Protein AF-A0A0J1GJ59-F1 (afdb_monomer_lite)

Radius of gyration: 20.46 Å; chains: 1; bounding box: 32×36×70 Å

Sequence (74 aa):
MSKLSSTQASTQASKPTLRQLLKSVFGALFGVQSDQHRQADFSQSRVWPYIVVGIAAIALFVAILIVISQWVSR

Structure (mmCIF, N/CA/C/O backbone):
data_AF-A0A0J1GJ59-F1
#
_entry.id   AF-A0A0J1GJ59-F1
#
loop_
_atom_site.group_PDB
_atom_site.id
_atom_site.type_symbol
_atom_site.label_atom_id
_atom_site.label_alt_id
_atom_site.label_comp_id
_atom_site.label_asym_id
_atom_site.label_entity_id
_atom_site.label_seq_id
_atom_site.pdbx_PDB_ins_code
_atom_site.Cartn_x
_atom_site.Cartn_y
_atom_site.Cartn_z
_atom_site.occupancy
_atom_site.B_iso_or_equiv
_atom_site.auth_seq_id
_atom_site.auth_comp_id
_atom_site.auth_asym_id
_atom_site.auth_atom_id
_atom_site.pdbx_PDB_model_num
ATOM 1 N N . MET A 1 1 ? -12.009 16.730 48.705 1.00 53.09 1 MET A N 1
ATOM 2 C CA . MET A 1 1 ? -12.911 15.612 48.327 1.00 53.09 1 MET A CA 1
ATOM 3 C C . MET A 1 1 ? -14.061 16.225 47.539 1.00 53.09 1 MET A C 1
ATOM 5 O O . MET A 1 1 ? -14.674 17.126 48.070 1.00 53.09 1 MET A O 1
ATOM 9 N N . SER A 1 2 ? -14.355 15.908 46.281 1.00 47.91 2 SER A N 1
ATOM 10 C CA . SER A 1 2 ? -14.168 14.674 45.521 1.00 47.91 2 SER A CA 1
ATOM 11 C C . SER A 1 2 ? -14.219 14.971 44.005 1.00 47.91 2 SER A C 1
ATOM 13 O O . SER A 1 2 ? -15.072 15.726 43.569 1.00 47.91 2 SER A O 1
ATOM 15 N N . LYS A 1 3 ? -13.269 14.385 43.258 1.00 49.44 3 LYS A N 1
ATOM 16 C CA . LYS A 1 3 ? -13.413 13.733 41.934 1.00 49.44 3 LYS A CA 1
ATOM 17 C C . LYS A 1 3 ? -14.133 14.515 40.806 1.00 49.44 3 LYS A C 1
ATOM 19 O O . LYS A 1 3 ? -15.320 14.7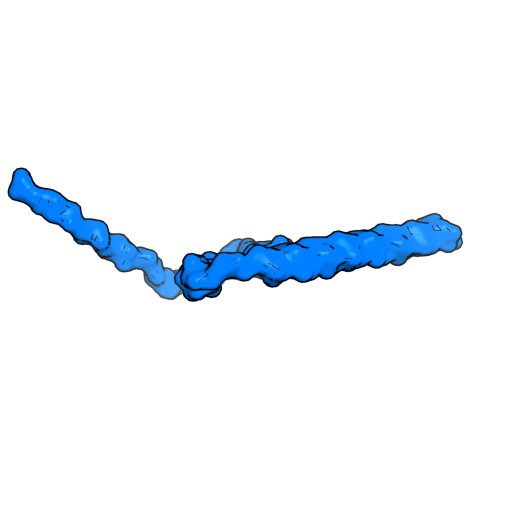76 40.869 1.00 49.44 3 LYS A O 1
ATOM 24 N N . LEU A 1 4 ? -13.387 14.931 39.774 1.00 61.62 4 LEU A N 1
ATOM 25 C CA . LEU A 1 4 ? -13.270 14.247 38.462 1.00 61.62 4 LEU A CA 1
ATOM 26 C C . LEU A 1 4 ? -14.571 14.224 37.645 1.00 61.62 4 LEU A C 1
ATOM 28 O O . LEU A 1 4 ? -15.459 13.442 37.958 1.00 61.62 4 LEU A O 1
ATOM 32 N N . SER A 1 5 ? -14.608 15.005 36.558 1.00 52.44 5 SER A N 1
ATOM 33 C CA . SER A 1 5 ? -15.339 14.738 35.299 1.00 52.44 5 SER A CA 1
ATOM 34 C C . SER A 1 5 ? -14.929 15.805 34.262 1.00 52.44 5 SER A C 1
ATOM 36 O O . SER A 1 5 ? -15.595 16.814 34.088 1.00 52.44 5 SER A O 1
ATOM 38 N N . SER A 1 6 ? -13.706 15.798 33.727 1.00 58.34 6 SER A N 1
ATOM 39 C CA . SER A 1 6 ? -13.429 15.194 32.413 1.00 58.34 6 SER A CA 1
ATOM 40 C C . SER A 1 6 ? -14.608 15.273 31.434 1.00 58.34 6 SER A C 1
ATOM 42 O O . SER A 1 6 ? -15.301 14.288 31.204 1.00 58.34 6 SER A O 1
ATOM 44 N N . THR A 1 7 ? -14.824 16.424 30.804 1.00 51.84 7 THR A N 1
ATOM 45 C CA . THR A 1 7 ? -15.417 16.457 29.459 1.00 51.84 7 THR A CA 1
ATOM 46 C C . THR A 1 7 ? -14.769 17.595 28.685 1.00 51.84 7 THR A C 1
ATOM 48 O O . THR A 1 7 ? -15.332 18.665 28.481 1.00 51.84 7 THR A O 1
ATOM 51 N N . GLN A 1 8 ? -13.522 17.347 28.275 1.00 44.41 8 GLN A N 1
ATOM 52 C CA . GLN A 1 8 ? -12.958 17.969 27.084 1.00 44.41 8 GLN A CA 1
ATOM 53 C C . GLN A 1 8 ? -13.863 17.610 25.900 1.00 44.41 8 GLN A C 1
ATOM 55 O O . GLN A 1 8 ? -13.661 16.611 25.218 1.00 44.41 8 GLN A O 1
ATOM 60 N N . ALA A 1 9 ? -14.876 18.437 25.664 1.00 48.44 9 ALA A N 1
ATOM 61 C CA . ALA A 1 9 ? -15.514 18.575 24.368 1.00 48.44 9 ALA A CA 1
ATOM 62 C C . ALA A 1 9 ? -14.647 19.520 23.519 1.00 48.44 9 ALA A C 1
ATOM 64 O O . ALA A 1 9 ? -14.971 20.682 23.307 1.00 48.44 9 ALA A O 1
ATOM 65 N N . SER A 1 10 ? -13.488 19.033 23.083 1.00 47.56 10 SER A N 1
ATOM 66 C CA . SER A 1 10 ? -12.710 19.632 21.995 1.00 47.56 10 SER A CA 1
ATOM 67 C C . SER A 1 10 ? -12.897 18.718 20.784 1.00 47.56 10 SER A C 1
ATOM 69 O O . SER A 1 10 ? -12.558 17.543 20.851 1.00 47.56 10 SER A O 1
ATOM 71 N N . THR A 1 11 ? -13.386 19.166 19.630 1.00 50.81 11 THR A N 1
ATOM 72 C CA . THR A 1 11 ? -12.694 20.183 18.834 1.00 50.81 11 THR A CA 1
ATOM 73 C C . THR A 1 11 ? -13.640 20.803 17.804 1.00 50.81 11 THR A C 1
ATOM 75 O O . THR A 1 11 ? -14.361 20.105 17.096 1.00 50.81 11 THR A O 1
ATOM 78 N N . GLN A 1 12 ? -13.590 22.132 17.728 1.00 49.41 12 GLN A N 1
ATOM 79 C CA . GLN A 1 12 ? -14.171 22.986 16.699 1.00 49.41 12 GLN A CA 1
ATOM 80 C C . GLN A 1 12 ? -13.921 22.478 15.273 1.00 49.41 12 GLN A C 1
ATOM 82 O O . GLN A 1 12 ? -12.823 22.042 14.927 1.00 49.41 12 GLN A O 1
ATOM 87 N N . ALA A 1 13 ? -14.925 22.659 14.416 1.00 58.41 13 ALA A N 1
ATOM 88 C CA . ALA A 1 13 ? -14.806 22.615 12.966 1.00 58.41 13 ALA A CA 1
ATOM 89 C C . ALA A 1 13 ? -13.940 23.786 12.459 1.00 58.41 13 ALA A C 1
ATOM 91 O O . ALA A 1 13 ? -14.432 24.769 11.909 1.00 58.41 13 ALA A O 1
ATOM 92 N N . SER A 1 14 ? -12.628 23.711 12.669 1.00 64.44 14 SER A N 1
ATOM 93 C CA . SER A 1 14 ? -11.671 24.537 11.939 1.00 64.44 14 SER A CA 1
ATOM 94 C C . SER A 1 14 ? -11.447 23.895 10.575 1.00 64.44 14 SER A C 1
ATOM 96 O O . SER A 1 14 ? -11.158 22.702 10.492 1.00 64.44 14 SER A O 1
ATOM 98 N N . LYS A 1 15 ? -11.611 24.681 9.503 1.00 67.50 15 LYS A N 1
ATOM 99 C CA . LYS A 1 15 ? -11.414 24.248 8.113 1.00 67.50 15 LYS A CA 1
ATOM 100 C C . LYS A 1 15 ? -10.110 23.442 8.026 1.00 67.50 15 LYS A C 1
ATOM 102 O O . LYS A 1 15 ? -9.070 23.982 8.419 1.00 67.50 15 LYS A O 1
ATOM 107 N N . PRO A 1 16 ? -10.153 22.173 7.579 1.00 66.06 16 PRO A N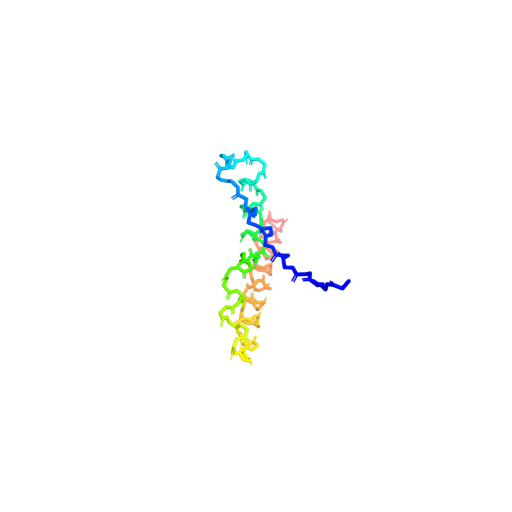 1
ATOM 108 C CA . PRO A 1 16 ? -8.977 21.324 7.597 1.00 66.06 16 PRO A CA 1
ATOM 109 C C . PRO A 1 16 ? -7.889 22.016 6.792 1.00 66.06 16 PRO A C 1
ATOM 111 O O . PRO A 1 16 ? -8.089 22.432 5.648 1.00 66.06 16 PRO A O 1
ATOM 114 N N . THR A 1 17 ? -6.739 22.205 7.423 1.00 82.06 17 THR A N 1
ATOM 115 C CA . THR A 1 17 ? -5.592 22.784 6.729 1.00 82.06 17 THR A CA 1
ATOM 116 C C . THR A 1 17 ? -5.158 21.823 5.624 1.00 82.06 17 THR A C 1
ATOM 118 O O . THR A 1 17 ? -5.282 20.607 5.769 1.00 82.06 17 THR A O 1
ATOM 121 N N . LEU A 1 18 ? -4.601 22.336 4.520 1.00 83.81 18 LEU A N 1
ATOM 122 C CA . LEU A 1 18 ? -4.122 21.501 3.402 1.00 83.81 18 LEU A CA 1
ATOM 123 C C . LEU A 1 18 ? -3.199 20.362 3.869 1.00 83.81 18 LEU A C 1
ATOM 125 O O . LEU A 1 18 ? -3.209 19.266 3.318 1.00 83.81 18 LEU A O 1
ATOM 129 N N . ARG A 1 19 ? -2.451 20.602 4.949 1.00 73.81 19 ARG A N 1
ATOM 130 C CA . ARG A 1 19 ? -1.583 19.612 5.592 1.00 73.81 19 ARG A CA 1
ATOM 131 C C . ARG A 1 19 ? -2.352 18.478 6.283 1.00 73.81 19 ARG A C 1
ATOM 133 O O . ARG A 1 19 ? -1.906 17.339 6.217 1.00 73.81 19 ARG A O 1
ATOM 140 N N . GLN A 1 20 ? -3.498 18.748 6.909 1.00 74.00 20 GLN A N 1
ATOM 141 C CA . GLN A 1 20 ? -4.383 17.705 7.450 1.00 74.00 20 GLN A CA 1
ATOM 142 C C . GLN A 1 20 ? -5.064 16.914 6.336 1.00 74.00 20 GLN A C 1
ATOM 144 O O . GLN A 1 20 ? -5.198 15.700 6.458 1.00 74.00 20 GLN A O 1
ATOM 149 N N . LEU A 1 21 ? -5.419 17.581 5.236 1.00 73.81 21 LEU A N 1
ATOM 150 C CA . LEU A 1 21 ? -5.962 16.918 4.054 1.00 73.81 21 LEU A CA 1
ATOM 151 C C . LEU A 1 21 ? -4.947 15.927 3.472 1.00 73.81 21 LEU A C 1
ATOM 153 O O . LEU A 1 21 ? -5.259 14.753 3.321 1.00 73.81 21 LEU A O 1
ATOM 157 N N . LEU A 1 22 ? -3.704 16.362 3.247 1.00 80.38 22 LEU A N 1
ATOM 158 C CA . LEU A 1 22 ? -2.626 15.486 2.781 1.00 80.38 22 LEU A CA 1
ATOM 159 C C . LEU A 1 22 ? -2.369 14.337 3.757 1.00 80.38 22 LEU A C 1
ATOM 161 O O . LEU A 1 22 ? -2.262 13.193 3.340 1.00 80.38 22 LEU A O 1
ATOM 165 N N . LYS A 1 23 ? -2.321 14.612 5.063 1.00 70.75 23 LYS A N 1
ATOM 166 C CA . LYS A 1 23 ? -2.094 13.585 6.088 1.00 70.75 23 LYS A CA 1
ATOM 167 C C . LYS A 1 23 ? -3.223 12.549 6.146 1.00 70.75 23 LYS A C 1
ATOM 169 O O . LYS A 1 23 ? -2.945 11.370 6.329 1.00 70.75 23 LYS A O 1
ATOM 174 N N . SER A 1 24 ? -4.471 12.967 5.940 1.00 66.81 24 SER A N 1
ATOM 175 C CA . SER A 1 24 ? -5.620 12.067 5.797 1.00 66.81 24 SER A CA 1
ATOM 176 C C . SER A 1 24 ? -5.544 11.252 4.508 1.00 66.81 24 SER A C 1
ATOM 178 O O . SER A 1 24 ? -5.867 10.071 4.513 1.00 66.81 24 SER A O 1
ATOM 180 N N . VAL A 1 25 ? -5.096 11.864 3.414 1.00 69.69 25 VAL A N 1
ATOM 181 C CA . VAL A 1 25 ? -4.934 11.194 2.121 1.00 69.69 25 VAL A CA 1
ATOM 182 C C . VAL A 1 25 ? -3.815 10.155 2.196 1.00 69.69 25 VAL A C 1
ATOM 184 O O . VAL A 1 25 ? -4.020 9.024 1.785 1.00 69.69 25 VAL A O 1
ATOM 187 N N . PHE A 1 26 ? -2.678 10.465 2.818 1.00 69.50 26 PHE A N 1
ATOM 188 C CA . PHE A 1 26 ? -1.600 9.498 3.039 1.00 69.50 26 PHE A CA 1
ATOM 189 C C . PHE A 1 26 ? -1.973 8.406 4.049 1.00 69.50 26 PHE A C 1
ATOM 191 O O . PHE A 1 26 ? -1.684 7.240 3.809 1.00 69.50 26 PHE A O 1
ATOM 198 N N . GLY A 1 27 ? -2.665 8.742 5.141 1.00 70.62 27 GLY A N 1
ATOM 199 C CA . GLY A 1 27 ? -3.196 7.741 6.073 1.00 70.62 27 GLY A CA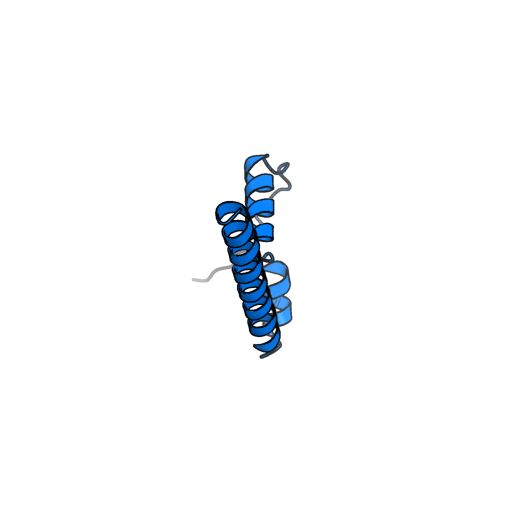 1
ATOM 200 C C . GLY A 1 27 ? -4.161 6.770 5.388 1.00 70.62 27 GLY A C 1
ATOM 201 O O . GLY A 1 27 ? -4.065 5.564 5.593 1.00 70.62 27 GLY A O 1
ATOM 202 N N . ALA A 1 28 ? -5.007 7.280 4.490 1.00 62.59 28 ALA A N 1
ATOM 203 C CA . ALA A 1 28 ? -5.883 6.470 3.650 1.00 62.59 28 ALA A CA 1
ATOM 204 C C . ALA A 1 28 ? -5.120 5.650 2.590 1.00 62.59 28 ALA A C 1
ATOM 206 O O . ALA A 1 28 ? -5.512 4.524 2.306 1.00 62.59 28 ALA A O 1
ATOM 207 N N . LEU A 1 29 ? -4.016 6.165 2.040 1.00 65.69 29 LEU A N 1
ATOM 208 C CA . LEU A 1 29 ? -3.195 5.456 1.047 1.00 65.69 29 LEU A CA 1
ATOM 209 C C . LEU A 1 29 ? -2.406 4.281 1.641 1.00 65.69 29 LEU A C 1
ATOM 211 O O . LEU A 1 29 ? -2.140 3.311 0.939 1.00 65.69 29 LEU A O 1
ATOM 215 N N . PHE A 1 30 ? -2.062 4.345 2.927 1.00 68.50 30 PHE A N 1
ATOM 216 C CA . PHE A 1 30 ? -1.321 3.293 3.631 1.00 68.50 30 PHE A CA 1
ATOM 217 C C . PHE A 1 30 ? -2.201 2.429 4.552 1.00 68.50 30 PHE A C 1
ATOM 219 O O . PHE A 1 30 ? -1.685 1.631 5.331 1.00 68.50 30 PHE A O 1
ATOM 226 N N . GLY A 1 31 ? -3.529 2.546 4.441 1.00 65.81 31 GLY A N 1
ATOM 227 C CA . GLY A 1 31 ? -4.475 1.617 5.068 1.00 65.81 31 GLY A CA 1
ATOM 228 C C . GLY A 1 31 ? -4.907 1.961 6.495 1.00 65.81 31 GLY A C 1
ATOM 229 O O . GLY A 1 31 ? -5.510 1.127 7.165 1.00 65.81 31 GLY A O 1
ATOM 230 N N . VAL A 1 32 ? -4.657 3.179 6.975 1.00 65.38 32 VAL A N 1
ATOM 231 C CA . VAL A 1 32 ? -5.159 3.629 8.279 1.00 65.38 32 VAL A CA 1
ATOM 232 C C . VAL A 1 32 ? -6.525 4.265 8.084 1.00 65.38 32 VAL A C 1
ATOM 234 O O . VAL A 1 32 ? -6.682 5.474 7.903 1.00 65.38 32 VAL A O 1
ATOM 237 N N . GLN A 1 33 ? -7.540 3.410 8.123 1.00 59.25 33 GLN A N 1
ATOM 238 C CA . GLN A 1 33 ? -8.901 3.853 8.352 1.00 59.25 33 GLN A CA 1
ATOM 239 C C . GLN A 1 33 ? -8.961 4.488 9.751 1.00 59.25 33 GLN A C 1
ATOM 241 O O . GLN A 1 33 ? -8.558 3.873 10.737 1.00 59.25 33 GLN A O 1
ATOM 246 N N . SER A 1 34 ? -9.418 5.744 9.811 1.00 61.34 34 SER A N 1
ATOM 247 C CA . SER A 1 34 ? -9.596 6.509 11.051 1.00 61.34 34 SER A CA 1
ATOM 248 C C . SER A 1 34 ? -10.325 5.672 12.108 1.00 61.34 34 SER A C 1
ATOM 250 O O . SER A 1 34 ? -11.330 5.022 11.805 1.00 61.34 34 SER A O 1
ATOM 252 N N . ASP A 1 35 ? -9.837 5.739 13.349 1.00 54.00 35 ASP A N 1
ATOM 253 C CA . ASP A 1 35 ? -10.267 5.004 14.552 1.00 54.00 35 ASP A CA 1
ATOM 254 C C . ASP A 1 35 ? -11.778 5.050 14.868 1.00 54.00 35 ASP A C 1
ATOM 256 O O . ASP A 1 35 ? -12.268 4.389 15.786 1.00 54.00 35 ASP A O 1
ATOM 260 N N . GLN A 1 36 ? -12.532 5.832 14.104 1.00 55.16 36 GLN A N 1
ATOM 261 C CA . GLN A 1 36 ? -13.971 6.009 14.202 1.00 55.16 36 GLN A CA 1
ATOM 262 C C . GLN A 1 36 ? -14.760 4.725 13.896 1.00 55.16 36 GLN A C 1
ATOM 264 O O . GLN A 1 36 ? -15.807 4.517 14.499 1.00 55.16 36 GLN A O 1
ATOM 269 N N . HIS A 1 37 ? -14.229 3.826 13.056 1.00 54.34 37 HIS A N 1
ATOM 270 C CA . HIS A 1 37 ? -14.814 2.492 12.826 1.00 54.34 37 HIS A CA 1
ATOM 271 C C . HIS A 1 37 ? -14.255 1.415 13.772 1.00 54.34 37 HIS A C 1
ATOM 273 O O . HIS A 1 37 ? -14.926 0.428 14.059 1.00 54.34 37 HIS A O 1
ATOM 279 N N . ARG A 1 38 ? -13.070 1.648 14.355 1.00 53.41 38 ARG A N 1
ATOM 280 C CA . ARG A 1 38 ? -12.417 0.737 15.313 1.00 53.41 38 ARG A CA 1
ATOM 281 C C . ARG A 1 38 ? -13.291 0.513 16.546 1.00 53.41 38 ARG A C 1
ATOM 283 O O . ARG A 1 38 ? -13.425 -0.606 17.011 1.00 53.41 38 ARG A O 1
ATOM 290 N N . GLN A 1 39 ? -13.940 1.567 17.041 1.00 53.53 39 GLN A N 1
ATOM 291 C CA . GLN A 1 39 ? -14.776 1.525 18.249 1.00 53.53 39 GLN A CA 1
ATOM 292 C C . GLN A 1 39 ? -16.066 0.704 18.095 1.00 53.53 39 GLN A C 1
ATOM 294 O O . GLN A 1 39 ? -16.553 0.170 19.087 1.00 53.53 39 GLN A O 1
ATOM 299 N N . ALA A 1 40 ? -16.573 0.541 16.870 1.00 55.59 40 ALA A N 1
ATOM 300 C CA . ALA A 1 40 ? -17.694 -0.354 16.580 1.00 55.59 40 ALA A CA 1
ATOM 301 C C . ALA A 1 40 ? -17.225 -1.812 16.392 1.00 55.59 40 ALA A C 1
ATOM 303 O O . ALA A 1 40 ? -17.847 -2.737 16.919 1.00 55.59 40 ALA A O 1
ATOM 304 N N . ASP A 1 41 ? -16.078 -2.012 15.735 1.00 53.34 41 ASP A N 1
ATOM 305 C CA . ASP A 1 41 ? -15.495 -3.337 15.478 1.00 53.34 41 ASP A CA 1
ATOM 306 C C . ASP A 1 41 ? -14.791 -3.951 16.697 1.00 53.34 41 ASP A C 1
ATOM 308 O O . ASP A 1 41 ? -14.605 -5.164 16.759 1.00 53.34 41 ASP A O 1
ATOM 312 N N . PHE A 1 42 ? -14.485 -3.163 17.731 1.00 56.06 42 PHE A N 1
ATOM 313 C CA . PHE A 1 42 ? -13.963 -3.669 19.006 1.00 56.06 42 PHE A CA 1
ATOM 314 C C . PHE A 1 42 ? -14.945 -4.534 19.801 1.00 56.06 42 PHE A C 1
ATOM 316 O O . PHE A 1 42 ? -14.554 -5.147 20.793 1.00 56.06 42 PHE A O 1
ATOM 323 N N . SER A 1 43 ? -16.192 -4.640 19.344 1.00 55.44 43 SER A N 1
ATOM 324 C CA . SER A 1 43 ? -17.152 -5.617 19.859 1.00 55.44 43 SER A CA 1
ATOM 325 C C . SER A 1 43 ? -17.046 -6.988 19.168 1.00 55.44 43 SER A C 1
ATOM 327 O O . SER A 1 43 ? -17.685 -7.940 19.612 1.00 55.44 43 SER A O 1
ATOM 329 N N . GLN A 1 44 ? -16.255 -7.134 18.095 1.00 56.69 44 GLN A N 1
ATOM 330 C CA . GLN A 1 44 ? -16.144 -8.372 17.315 1.00 56.69 44 GLN A CA 1
ATOM 331 C C . GLN A 1 44 ? -14.680 -8.827 17.175 1.00 56.69 44 GLN A C 1
ATOM 333 O O . GLN A 1 44 ? -13.859 -8.185 16.534 1.00 56.69 44 GLN A O 1
ATOM 338 N N . SER A 1 45 ? -14.354 -10.002 17.726 1.00 55.88 45 SER A N 1
ATOM 339 C CA . SER A 1 45 ? -13.022 -10.650 17.698 1.00 55.88 45 SER A CA 1
ATOM 340 C C . SER A 1 45 ? -12.579 -11.171 16.312 1.00 55.88 45 SER A C 1
ATOM 342 O O . SER A 1 45 ? -12.042 -12.272 16.192 1.00 55.88 45 SER A O 1
ATOM 344 N N . ARG A 1 46 ? -12.835 -10.444 15.221 1.00 63.91 46 ARG A N 1
ATOM 345 C CA . ARG A 1 46 ? -12.587 -10.942 13.860 1.00 63.91 46 ARG A CA 1
ATOM 346 C C . ARG A 1 46 ? -11.257 -10.409 13.328 1.00 63.91 46 ARG A C 1
ATOM 348 O O . ARG A 1 46 ? -11.169 -9.299 12.828 1.00 63.91 46 ARG A O 1
ATOM 355 N N . VAL A 1 47 ? -10.226 -11.252 13.409 1.00 68.69 47 VAL A N 1
ATOM 356 C CA . VAL A 1 47 ? -8.864 -11.019 12.870 1.00 68.69 47 VAL A CA 1
ATOM 357 C C . VAL A 1 47 ? -8.827 -11.071 11.330 1.00 68.69 47 VAL A C 1
ATOM 359 O O . VAL A 1 47 ? -7.959 -10.487 10.687 1.00 68.69 47 VAL A O 1
ATOM 362 N N . TRP A 1 48 ? -9.808 -11.741 10.729 1.00 74.69 48 TRP A N 1
ATOM 363 C CA . TRP A 1 48 ? -9.949 -11.959 9.286 1.00 74.69 48 TRP A CA 1
ATOM 364 C C . TRP A 1 48 ? -9.777 -10.723 8.374 1.00 74.69 48 TRP A C 1
ATOM 366 O O . TRP A 1 48 ? -9.000 -10.824 7.424 1.00 74.69 48 TRP A O 1
ATOM 376 N N . PRO A 1 49 ? -10.427 -9.564 8.612 1.00 74.06 49 PRO A N 1
ATOM 377 C CA . PRO A 1 49 ? -10.269 -8.379 7.762 1.00 74.06 49 PRO A CA 1
ATOM 378 C C . PRO A 1 49 ? -8.817 -7.887 7.661 1.00 74.06 49 PRO A C 1
ATOM 380 O O . PRO A 1 49 ? -8.373 -7.522 6.575 1.00 74.06 49 PRO A O 1
ATOM 383 N N . TYR A 1 50 ? -8.043 -7.952 8.747 1.00 73.38 50 TYR A N 1
ATOM 384 C CA . TYR A 1 50 ? -6.636 -7.537 8.741 1.00 73.38 50 TYR A CA 1
ATOM 385 C C . TYR A 1 50 ? -5.758 -8.466 7.898 1.00 73.38 50 TYR A C 1
ATOM 387 O O . TYR A 1 50 ? -4.864 -8.003 7.192 1.00 73.38 50 TYR A O 1
ATOM 395 N N . ILE A 1 51 ? -6.039 -9.771 7.927 1.00 79.88 51 ILE A N 1
ATOM 396 C CA . ILE A 1 51 ? -5.309 -10.766 7.131 1.00 79.88 51 ILE A CA 1
ATOM 397 C C . ILE A 1 51 ? -5.589 -10.563 5.639 1.00 79.88 51 ILE A C 1
ATOM 399 O O . ILE A 1 51 ? -4.659 -10.554 4.836 1.00 79.88 51 ILE A O 1
ATOM 403 N N . VAL A 1 52 ? -6.853 -10.350 5.266 1.00 79.88 52 VAL A N 1
ATOM 404 C CA . VAL A 1 52 ? -7.249 -10.132 3.866 1.00 79.88 52 VAL A CA 1
ATOM 405 C C . VAL A 1 52 ? -6.607 -8.863 3.301 1.00 79.88 52 VAL A C 1
ATOM 407 O O . VAL A 1 52 ? -6.035 -8.905 2.212 1.00 79.88 52 VAL A O 1
ATOM 410 N N . VAL A 1 53 ? -6.632 -7.757 4.053 1.00 81.81 53 VAL A N 1
ATOM 411 C CA . VAL A 1 53 ? -5.971 -6.503 3.651 1.00 81.81 53 VAL A CA 1
ATOM 412 C C . VAL A 1 53 ? -4.454 -6.687 3.552 1.00 81.81 53 VAL A C 1
ATOM 414 O O . VAL A 1 53 ? -3.845 -6.220 2.591 1.00 81.81 53 VAL A O 1
ATOM 417 N N . GLY A 1 54 ? -3.843 -7.416 4.490 1.00 81.38 54 GLY A N 1
ATOM 418 C CA . GLY A 1 54 ? -2.410 -7.713 4.464 1.00 81.38 54 GLY A CA 1
ATOM 419 C C . GLY A 1 54 ? -1.987 -8.514 3.231 1.00 81.38 54 GLY A C 1
ATOM 420 O O . GLY A 1 54 ? -1.032 -8.144 2.551 1.00 81.38 54 GLY A O 1
ATOM 421 N N . ILE A 1 55 ? -2.729 -9.569 2.890 1.00 90.75 55 ILE A N 1
ATOM 422 C CA . ILE A 1 55 ? -2.467 -10.375 1.688 1.00 90.75 55 ILE A CA 1
ATOM 423 C C . ILE A 1 55 ? -2.622 -9.527 0.423 1.00 90.75 55 ILE A C 1
ATOM 425 O O . ILE A 1 55 ? -1.759 -9.571 -0.454 1.00 90.75 55 ILE A O 1
ATOM 429 N N . ALA A 1 56 ? -3.685 -8.725 0.336 1.00 84.50 56 ALA A N 1
ATOM 430 C CA . ALA A 1 56 ? -3.916 -7.846 -0.806 1.00 84.50 56 ALA A CA 1
ATOM 431 C C . ALA A 1 56 ? -2.780 -6.822 -0.988 1.00 84.50 56 ALA A C 1
ATOM 433 O O . ALA A 1 56 ? -2.322 -6.606 -2.110 1.00 84.50 56 ALA A O 1
ATOM 434 N N . ALA A 1 57 ? -2.273 -6.243 0.106 1.00 84.12 57 ALA A N 1
ATOM 435 C CA . ALA A 1 57 ? -1.150 -5.308 0.073 1.00 84.12 57 ALA A CA 1
ATOM 436 C C . ALA A 1 57 ? 0.154 -5.973 -0.403 1.00 84.12 57 ALA A C 1
ATOM 438 O O . ALA A 1 57 ? 0.883 -5.400 -1.213 1.00 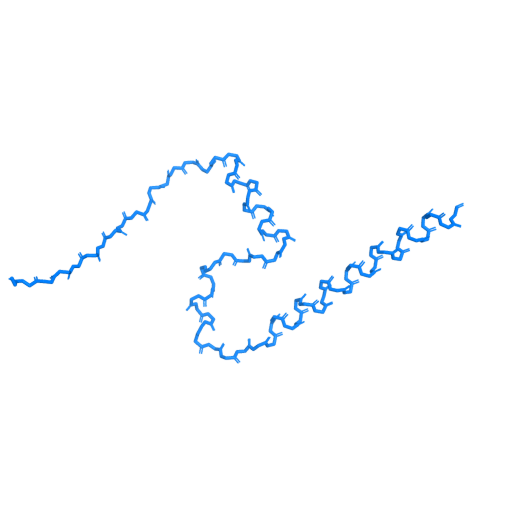84.12 57 ALA A O 1
ATOM 439 N N . ILE A 1 58 ? 0.430 -7.201 0.049 1.00 92.19 58 ILE A N 1
ATOM 440 C CA . ILE A 1 58 ? 1.610 -7.969 -0.377 1.00 92.19 58 ILE A CA 1
ATOM 441 C C . ILE A 1 58 ? 1.515 -8.327 -1.863 1.00 92.19 58 ILE A C 1
ATOM 443 O O . ILE A 1 58 ? 2.478 -8.136 -2.604 1.00 92.19 58 ILE A O 1
ATOM 447 N N . ALA A 1 59 ? 0.356 -8.803 -2.319 1.00 93.75 59 ALA A N 1
ATOM 448 C CA . ALA A 1 59 ? 0.138 -9.126 -3.726 1.00 93.75 59 ALA A CA 1
ATOM 449 C C . ALA A 1 59 ? 0.334 -7.894 -4.626 1.00 93.75 59 ALA A C 1
ATOM 451 O O . ALA A 1 59 ? 1.016 -7.978 -5.649 1.00 93.75 59 ALA A O 1
ATOM 452 N N . LEU A 1 60 ? -0.202 -6.741 -4.212 1.00 92.00 60 LEU A N 1
ATOM 453 C CA . LEU A 1 60 ? -0.019 -5.470 -4.912 1.00 92.00 60 LEU A CA 1
ATOM 454 C C . LEU A 1 60 ? 1.462 -5.077 -4.995 1.00 92.00 60 LEU A C 1
ATOM 456 O O . LEU A 1 60 ? 1.940 -4.693 -6.060 1.00 92.00 60 LEU A O 1
ATOM 460 N N . PHE A 1 61 ? 2.202 -5.211 -3.894 1.00 91.25 61 PHE A N 1
ATOM 461 C CA . PHE A 1 61 ? 3.631 -4.912 -3.858 1.00 91.25 61 PHE A CA 1
ATOM 462 C C . PHE A 1 61 ? 4.430 -5.791 -4.830 1.00 91.25 61 PHE A C 1
ATOM 464 O O . PHE A 1 61 ? 5.228 -5.283 -5.616 1.00 91.25 61 PHE A O 1
ATOM 471 N N . VAL A 1 62 ? 4.170 -7.100 -4.836 1.00 96.25 62 VAL A N 1
ATOM 472 C CA . VAL A 1 62 ? 4.834 -8.039 -5.751 1.00 96.25 62 VAL A CA 1
ATOM 473 C C . VAL A 1 62 ? 4.505 -7.719 -7.210 1.00 96.25 62 VAL A C 1
ATOM 475 O O . VAL A 1 62 ? 5.403 -7.711 -8.049 1.00 96.25 62 VAL A O 1
ATOM 478 N N . ALA A 1 63 ? 3.248 -7.396 -7.523 1.00 94.62 63 ALA A N 1
ATOM 479 C CA . ALA A 1 63 ? 2.851 -7.002 -8.872 1.00 94.62 63 ALA A CA 1
ATOM 480 C C . ALA A 1 63 ? 3.618 -5.760 -9.360 1.00 94.62 63 ALA A C 1
ATOM 482 O O . ALA A 1 63 ? 4.102 -5.745 -10.493 1.00 94.62 63 ALA A O 1
ATOM 483 N N . ILE A 1 64 ? 3.802 -4.753 -8.495 1.00 96.62 64 ILE A N 1
ATOM 484 C CA . ILE A 1 64 ? 4.608 -3.561 -8.803 1.00 96.62 64 ILE A CA 1
ATOM 485 C C . ILE A 1 64 ? 6.059 -3.950 -9.118 1.00 96.62 64 ILE A C 1
ATOM 487 O O . ILE A 1 64 ? 6.615 -3.480 -10.111 1.00 96.62 64 ILE A O 1
ATOM 491 N N . LEU A 1 65 ? 6.667 -4.838 -8.325 1.00 96.00 65 LEU A N 1
ATOM 492 C CA . LEU A 1 65 ? 8.037 -5.302 -8.567 1.00 96.00 65 LEU A CA 1
ATOM 493 C C . LEU A 1 65 ? 8.178 -6.041 -9.898 1.00 96.00 65 LEU A C 1
ATOM 495 O O . LEU A 1 65 ? 9.160 -5.826 -10.605 1.00 96.00 65 LEU A O 1
ATOM 499 N N . ILE A 1 66 ? 7.203 -6.876 -10.263 1.00 96.44 66 ILE A N 1
ATOM 500 C CA . ILE A 1 66 ? 7.202 -7.579 -11.552 1.00 96.44 66 ILE A CA 1
ATOM 501 C C . ILE A 1 66 ? 7.154 -6.574 -12.701 1.00 96.44 66 ILE A C 1
ATOM 503 O O . ILE A 1 66 ? 7.941 -6.688 -13.635 1.00 96.44 66 ILE A O 1
ATOM 507 N N . VAL A 1 67 ? 6.273 -5.574 -12.628 1.00 96.75 67 VAL A N 1
ATOM 508 C CA . VAL A 1 67 ? 6.160 -4.533 -13.661 1.00 96.75 67 VAL A CA 1
ATOM 509 C C . VAL A 1 67 ? 7.476 -3.773 -13.816 1.00 96.75 67 VAL A C 1
ATOM 511 O O . VAL A 1 67 ? 7.960 -3.617 -14.934 1.00 96.75 67 VAL A O 1
ATOM 514 N N . ILE A 1 68 ? 8.086 -3.347 -12.706 1.00 97.06 68 ILE A N 1
ATOM 515 C CA . ILE A 1 68 ? 9.377 -2.644 -12.723 1.00 97.06 68 ILE A CA 1
ATOM 516 C C . ILE A 1 68 ? 10.478 -3.551 -13.279 1.00 97.06 68 ILE A C 1
ATOM 518 O O . ILE A 1 68 ? 11.270 -3.120 -14.113 1.00 97.06 68 ILE A O 1
ATOM 522 N N . SER A 1 69 ? 10.522 -4.811 -12.850 1.00 96.44 69 SER A N 1
ATOM 523 C CA . SER A 1 69 ? 11.508 -5.788 -13.313 1.00 96.44 69 SER A CA 1
ATOM 524 C C . SER A 1 69 ? 11.382 -6.047 -14.809 1.00 96.44 69 SER A C 1
ATOM 526 O O . SER A 1 69 ? 12.388 -6.047 -15.511 1.00 96.44 69 SER A O 1
ATOM 528 N N . GLN A 1 70 ? 10.162 -6.212 -15.317 1.00 94.75 70 GLN A N 1
ATOM 52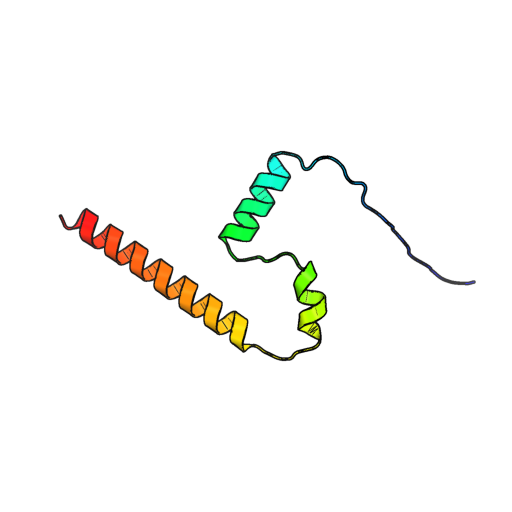9 C CA . GLN A 1 70 ? 9.931 -6.355 -16.748 1.00 94.75 70 GLN A CA 1
ATOM 530 C C . GLN A 1 70 ? 10.362 -5.096 -17.493 1.00 94.75 70 GLN A C 1
ATOM 532 O O . GLN A 1 70 ? 11.052 -5.211 -18.499 1.00 94.75 70 GLN A O 1
ATOM 537 N N . TRP A 1 71 ? 10.015 -3.915 -16.980 1.00 96.50 71 TRP A N 1
ATOM 538 C CA . TRP A 1 71 ? 10.383 -2.634 -17.577 1.00 96.50 71 TRP A CA 1
ATOM 539 C C . TRP A 1 71 ? 11.898 -2.426 -17.652 1.00 96.50 71 TRP A C 1
ATOM 541 O O . TRP A 1 71 ? 12.378 -1.939 -18.665 1.00 96.50 71 TRP A O 1
ATOM 551 N N . VAL A 1 72 ? 12.648 -2.845 -16.626 1.00 95.69 72 VAL A N 1
ATOM 552 C CA . VAL A 1 72 ? 14.117 -2.738 -16.613 1.00 95.69 72 VAL A CA 1
ATOM 553 C C . VAL A 1 72 ? 14.801 -3.800 -17.475 1.00 95.69 72 VAL A C 1
ATOM 555 O O . VAL A 1 72 ? 15.928 -3.604 -17.913 1.00 95.69 72 VAL A O 1
ATOM 558 N N . SER A 1 73 ? 14.149 -4.949 -17.669 1.00 91.88 73 SER A N 1
ATOM 559 C CA . SER A 1 73 ? 14.682 -6.060 -18.468 1.00 91.88 73 SER A CA 1
ATOM 560 C C . SER A 1 73 ? 14.461 -5.905 -19.975 1.00 91.88 73 SER A C 1
ATOM 562 O O . SER A 1 73 ? 14.945 -6.735 -20.743 1.00 91.88 73 SER A O 1
ATOM 564 N N . ARG A 1 74 ? 13.695 -4.890 -20.388 1.00 76.19 74 ARG A N 1
ATOM 565 C CA . ARG A 1 74 ? 13.483 -4.513 -21.787 1.00 76.19 74 ARG A CA 1
ATOM 566 C C . ARG A 1 74 ? 14.435 -3.398 -22.186 1.00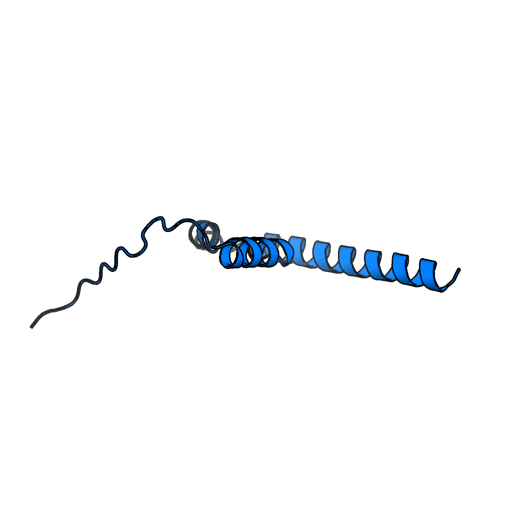 76.19 74 ARG A C 1
ATOM 568 O O . ARG A 1 74 ? 14.826 -3.407 -23.371 1.00 76.19 74 ARG A O 1
#

Foldseek 3Di:
DDDDDDDPPDDDPDPQDVVNVVVVVVCVVVPNDDCPVVVVCVVPPDPPVVVVVVVVVVVVVVVVVVVVVVVVVD

pLDDT: mean 71.22, std 16.14, range [44.41, 97.06]

Organism: NCBI:txid754436

Secondary structure (DSSP, 8-state):
-----------------HHHHHHHHHHHHTT---TTTHHHHTTS---HHHHHHHHHHHHHHHHHHHHHHHHHH-

InterPro domains:
  IPR021344 Protein of unknown function DUF2970 [PF11174] (19-72)